Protein AF-A0A376YLM7-F1 (afdb_monomer)

Organism: Escherichia coli (NCBI:txid562)

InterPro domains:
  IPR045644 Protein of unknown function DUF6404 [PF19942] (1-57)

Radius of gyration: 19.27 Å; Cα contacts (8 Å, |Δi|>4): 22; chains: 1; bounding box: 37×37×52 Å

pLDDT: mean 76.45, std 13.15, range [55.5, 95.25]

Secondary structure (DSSP, 8-state):
--GGGTS-HHHHHHHHTT--PPPGGGS-HHHHHHHHHHHHHHHHHHHHIIIIIHHHHHHHSTT--

Foldseek 3Di:
DDPCVCAPVVNVVCVVVVNNDDPLVPDPPVVNCCVVVVVCVVVVVVVCCVPPVVVVCVVVVPVPD

Sequence (65 aa):
MWRSNYAPPLLRILWRLGIRLPPLPFMPFWQVTVLTGGLWGISWGCAMWFIYWGRQEWWQVRPLL

Solvent-accessible surface area (backbone atoms only — not comparable to full-atom values): 4005 Å² total; per-residue (Å²): 133,61,75,67,77,74,58,44,71,69,56,53,51,37,45,72,73,70,46,82,71,68,61,77,94,75,45,58,68,69,60,48,48,53,52,55,48,45,56,48,52,50,54,50,50,52,49,42,34,72,73,48,54,48,61,51,48,67,65,67,68,57,83,82,116

Structure (mmCIF, N/CA/C/O backbone):
data_AF-A0A376YLM7-F1
#
_entry.id   AF-A0A376YLM7-F1
#
loop_
_atom_site.group_PDB
_atom_site.id
_atom_site.type_symbol
_atom_site.label_atom_id
_atom_site.label_alt_id
_atom_site.label_comp_id
_atom_site.label_asym_id
_atom_site.label_entity_id
_atom_site.label_seq_id
_atom_site.pdbx_PDB_ins_code
_atom_site.Cartn_x
_atom_site.Cartn_y
_atom_site.Cartn_z
_atom_site.occupancy
_atom_site.B_iso_or_equiv
_atom_site.auth_seq_id
_atom_site.auth_comp_id
_atom_site.auth_asym_id
_atom_site.auth_atom_id
_atom_site.pdbx_PDB_model_num
ATOM 1 N N . MET A 1 1 ? -2.517 15.444 20.813 1.00 59.56 1 MET A N 1
ATOM 2 C CA . MET A 1 1 ? -2.445 15.062 19.382 1.00 59.56 1 MET A CA 1
ATOM 3 C C . MET A 1 1 ? -3.044 16.187 18.543 1.00 59.56 1 MET A C 1
ATOM 5 O O . MET A 1 1 ? -4.151 16.613 18.839 1.00 59.56 1 MET A O 1
ATOM 9 N N . TRP A 1 2 ? -2.306 16.728 17.569 1.00 56.34 2 TRP A N 1
ATOM 10 C CA . TRP A 1 2 ? -2.744 17.870 16.748 1.00 56.34 2 TRP A CA 1
ATOM 11 C C . TRP A 1 2 ? -3.890 17.475 15.798 1.00 56.34 2 TRP A C 1
ATOM 13 O O . TRP A 1 2 ? -3.904 16.358 15.284 1.00 56.34 2 TRP A O 1
ATOM 23 N N . ARG A 1 3 ? -4.844 18.377 15.5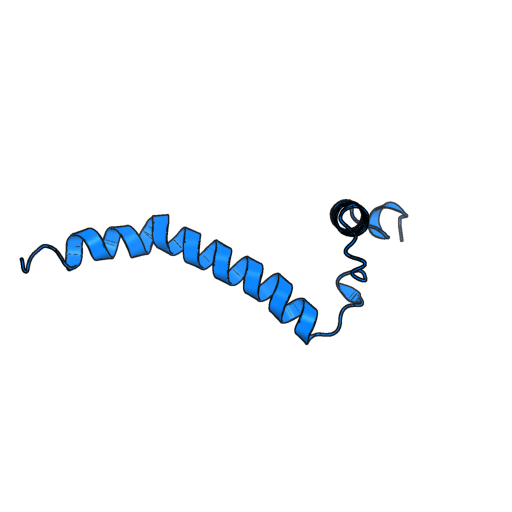29 1.00 56.47 3 ARG A N 1
ATOM 24 C CA . ARG A 1 3 ? -6.068 18.077 14.750 1.00 56.47 3 ARG A CA 1
ATOM 25 C C . ARG A 1 3 ? -5.784 17.623 13.307 1.00 56.47 3 ARG A C 1
ATOM 27 O O . ARG A 1 3 ? -6.553 16.834 12.763 1.00 56.47 3 ARG A O 1
ATOM 34 N N . SER A 1 4 ? -4.662 18.044 12.715 1.00 58.72 4 SER A N 1
ATOM 35 C CA . SER A 1 4 ? -4.218 17.564 11.392 1.00 58.72 4 SER A CA 1
ATOM 36 C C . SER A 1 4 ? -3.743 16.107 11.380 1.00 58.72 4 SER A C 1
ATOM 38 O O . SER A 1 4 ? -3.801 15.480 10.329 1.00 58.72 4 SER A O 1
ATOM 40 N N . ASN A 1 5 ? -3.351 15.535 12.526 1.00 61.12 5 ASN A N 1
ATOM 41 C CA . ASN A 1 5 ? -3.029 14.103 12.641 1.00 61.12 5 ASN A CA 1
ATOM 42 C C . ASN A 1 5 ? -4.279 13.220 12.786 1.00 61.12 5 ASN A C 1
ATOM 44 O O . ASN A 1 5 ? -4.184 12.004 12.672 1.00 61.12 5 ASN A O 1
ATOM 48 N N . TYR A 1 6 ? -5.449 13.819 13.038 1.00 57.97 6 TYR A N 1
ATOM 49 C CA . TYR A 1 6 ? -6.689 13.089 13.316 1.00 57.97 6 TYR A CA 1
ATOM 50 C C . TYR A 1 6 ? -7.394 12.589 12.044 1.00 57.97 6 TYR A C 1
ATOM 52 O O . TYR A 1 6 ? -8.115 11.598 12.073 1.00 57.97 6 TYR A O 1
ATOM 60 N N . ALA A 1 7 ? -7.193 13.276 10.919 1.00 62.25 7 ALA A N 1
ATOM 61 C CA . ALA A 1 7 ? -7.766 12.911 9.628 1.00 62.25 7 ALA A CA 1
ATOM 62 C C . ALA A 1 7 ? -6.795 13.335 8.519 1.00 62.25 7 ALA A C 1
ATOM 64 O O . ALA A 1 7 ? -6.928 14.454 8.004 1.00 62.25 7 ALA A O 1
ATOM 65 N N . PRO A 1 8 ? -5.801 12.491 8.178 1.00 69.94 8 PRO A N 1
ATOM 66 C CA . PRO A 1 8 ? -4.854 12.808 7.119 1.00 69.94 8 PRO A CA 1
ATOM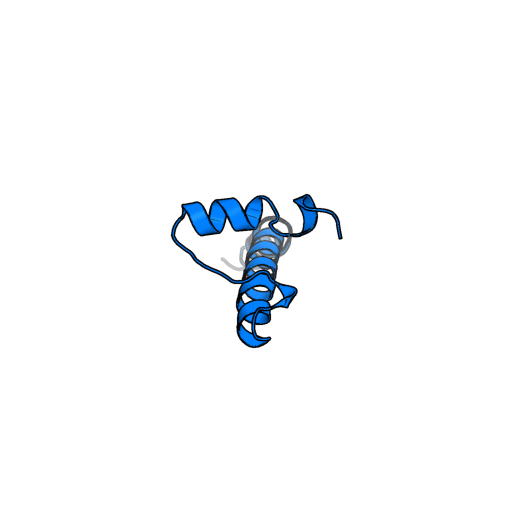 67 C C . PRO A 1 8 ? -5.608 13.135 5.817 1.00 69.94 8 PRO A C 1
ATOM 69 O O . PRO A 1 8 ? -6.679 12.573 5.576 1.00 69.94 8 PRO A O 1
ATOM 72 N N . PRO A 1 9 ? -5.097 14.046 4.970 1.00 73.94 9 PRO A N 1
ATOM 73 C CA . PRO A 1 9 ? -5.792 14.504 3.761 1.00 73.94 9 PRO A CA 1
ATOM 74 C C . PRO A 1 9 ? -6.219 13.349 2.845 1.00 73.94 9 PRO A C 1
ATOM 76 O O . PRO A 1 9 ? -7.301 13.396 2.263 1.00 73.94 9 PRO A O 1
ATOM 79 N N . LEU A 1 10 ? -5.434 12.270 2.817 1.00 72.31 10 LEU A N 1
ATOM 80 C CA . LEU A 1 10 ? -5.766 11.022 2.133 1.00 72.31 10 LEU A CA 1
ATOM 81 C C . LEU A 1 10 ? -7.089 10.407 2.628 1.00 72.31 10 LEU A C 1
ATOM 83 O O . LEU A 1 10 ? -7.924 10.008 1.823 1.00 72.31 10 LEU A O 1
ATOM 87 N N . LEU A 1 11 ? -7.319 10.399 3.945 1.00 72.00 11 LEU A N 1
ATOM 88 C CA . LEU A 1 11 ? -8.546 9.893 4.566 1.00 72.00 11 LEU A CA 1
ATOM 89 C C . LEU A 1 11 ? -9.764 10.732 4.158 1.00 72.00 11 LEU A C 1
ATOM 91 O O . LEU A 1 11 ? -10.828 10.199 3.863 1.00 72.00 11 LEU A O 1
ATOM 95 N N . ARG A 1 12 ? -9.593 12.060 4.087 1.00 73.25 12 ARG A N 1
ATOM 96 C CA . ARG A 1 12 ? -10.653 12.982 3.650 1.00 73.25 12 ARG A CA 1
ATOM 97 C C . ARG A 1 12 ? -11.021 12.781 2.181 1.00 73.25 12 ARG A C 1
ATOM 99 O O . ARG A 1 12 ? -12.196 12.882 1.840 1.00 73.25 12 ARG A O 1
ATOM 106 N N . ILE A 1 13 ? -10.038 12.500 1.324 1.00 78.12 13 ILE A N 1
ATOM 107 C CA . ILE A 1 13 ? -10.271 12.171 -0.090 1.00 78.12 13 ILE A CA 1
ATOM 108 C C . ILE A 1 13 ? -11.026 10.845 -0.202 1.00 78.12 13 ILE A C 1
ATOM 110 O O . ILE A 1 13 ? -12.028 10.776 -0.907 1.00 78.12 13 ILE A O 1
ATOM 114 N N . LEU A 1 14 ? -10.616 9.826 0.557 1.00 76.19 14 LEU A N 1
ATOM 115 C CA . LEU A 1 14 ? -11.285 8.525 0.579 1.00 76.19 14 LEU A CA 1
ATOM 116 C C . LEU A 1 14 ? -12.755 8.633 1.015 1.00 76.19 14 LEU A C 1
ATOM 118 O O . LEU A 1 14 ? -13.640 8.065 0.380 1.00 76.19 14 LEU A O 1
ATOM 122 N N . TRP A 1 15 ? -13.029 9.435 2.047 1.00 76.12 15 TRP A N 1
ATOM 123 C CA . TRP A 1 15 ? -14.390 9.696 2.518 1.00 76.12 15 TRP A CA 1
ATOM 124 C C . TRP A 1 15 ? -15.226 10.486 1.507 1.00 76.12 15 TRP A C 1
ATOM 126 O O . TRP A 1 15 ? -16.419 10.222 1.371 1.00 76.12 15 TRP A O 1
ATOM 136 N N . ARG A 1 16 ? -14.617 11.418 0.759 1.00 75.81 16 ARG A N 1
ATOM 137 C CA . ARG A 1 16 ? -15.283 12.115 -0.357 1.00 75.81 16 ARG A CA 1
ATOM 138 C C . ARG A 1 16 ? -15.604 11.189 -1.527 1.00 75.81 16 ARG A C 1
ATOM 140 O O . ARG A 1 16 ? -16.609 11.401 -2.191 1.00 75.81 16 ARG A O 1
ATOM 147 N N . LEU A 1 17 ? -14.797 10.153 -1.739 1.00 77.69 17 LEU A N 1
ATOM 148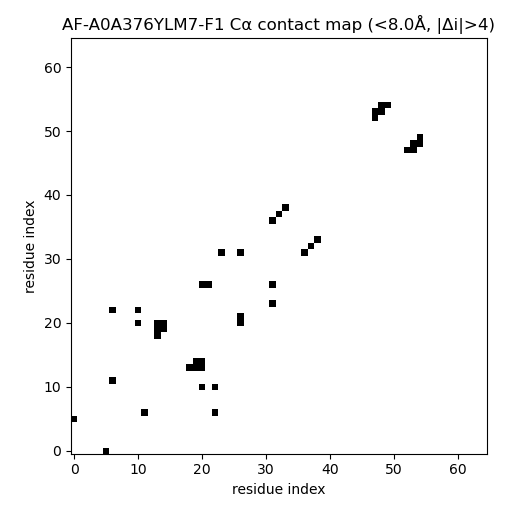 C CA . LEU A 1 17 ? -15.047 9.093 -2.719 1.00 77.69 17 LEU A CA 1
ATOM 149 C C . LEU A 1 17 ? -16.096 8.068 -2.235 1.00 77.69 17 LEU A C 1
ATOM 151 O O . LEU A 1 17 ? -16.320 7.062 -2.897 1.00 77.69 17 LEU A O 1
ATOM 155 N N . GLY A 1 18 ? -16.742 8.305 -1.084 1.00 78.31 18 GLY A N 1
ATOM 156 C CA . GLY A 1 18 ? -17.768 7.428 -0.506 1.00 78.31 18 GLY A CA 1
ATOM 157 C C . GLY A 1 18 ? -17.208 6.249 0.293 1.00 78.31 18 GLY A C 1
ATOM 158 O O . GLY A 1 18 ? -17.966 5.501 0.910 1.00 78.31 18 GLY A O 1
ATOM 159 N N . ILE A 1 19 ? -15.885 6.100 0.346 1.00 68.88 19 ILE A N 1
ATOM 160 C CA . ILE A 1 19 ? -15.229 4.969 0.990 1.00 68.88 19 ILE A CA 1
ATOM 161 C C . ILE A 1 19 ? -14.926 5.335 2.445 1.00 68.88 19 ILE A C 1
ATOM 163 O O . ILE A 1 19 ? -13.923 5.974 2.761 1.00 68.88 19 ILE A O 1
ATOM 167 N N . ARG A 1 20 ? -15.814 4.933 3.357 1.00 68.50 20 ARG A N 1
ATOM 168 C CA . ARG A 1 20 ? -15.701 5.190 4.803 1.00 68.50 20 ARG A CA 1
ATOM 169 C C . ARG A 1 20 ? -14.703 4.239 5.479 1.00 68.50 20 ARG A C 1
ATOM 171 O O . ARG A 1 20 ? -15.093 3.471 6.354 1.00 68.50 20 ARG A O 1
ATOM 178 N N . LEU A 1 21 ? -13.425 4.264 5.087 1.00 69.88 21 LEU A N 1
ATOM 179 C CA . LEU A 1 21 ? -12.415 3.510 5.839 1.00 69.88 21 LEU A CA 1
ATOM 180 C C . LEU A 1 21 ? -12.107 4.186 7.183 1.00 69.88 21 LEU A C 1
ATOM 182 O O . LEU A 1 21 ? -11.937 5.413 7.221 1.00 69.88 21 LEU A O 1
ATOM 186 N N . PRO A 1 22 ? -11.985 3.402 8.270 1.00 71.38 22 PRO A N 1
ATOM 187 C CA . PRO A 1 22 ? -11.401 3.888 9.510 1.00 71.38 22 PRO A CA 1
ATOM 188 C C . PRO A 1 22 ? -9.914 4.228 9.290 1.00 71.38 22 PRO A C 1
ATOM 190 O O . PRO A 1 22 ? -9.297 3.728 8.349 1.00 71.38 22 PRO A O 1
ATOM 193 N N . PRO A 1 23 ? -9.304 5.090 10.120 1.00 74.62 23 PRO A N 1
ATOM 194 C CA . PRO A 1 23 ? -7.885 5.409 9.992 1.00 74.62 23 PRO A CA 1
ATOM 195 C C . PRO A 1 23 ? -7.027 4.143 10.122 1.00 74.62 23 PRO A C 1
ATOM 197 O O . PRO A 1 23 ? -7.379 3.250 10.887 1.00 74.62 23 PRO A O 1
ATOM 200 N N . LEU A 1 24 ? -5.897 4.076 9.403 1.00 72.31 24 LEU A N 1
ATOM 201 C CA . LEU A 1 24 ? -5.029 2.883 9.3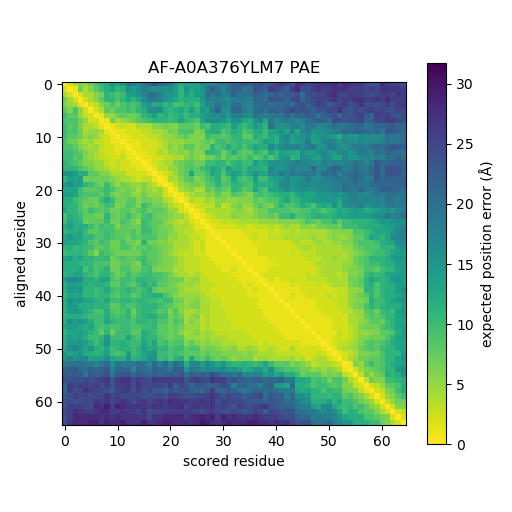31 1.00 72.31 24 LEU A CA 1
ATOM 202 C C . LEU A 1 24 ? -4.745 2.192 10.682 1.00 72.31 24 LEU A C 1
ATOM 204 O O . LEU A 1 24 ? -4.841 0.970 10.722 1.00 72.31 24 LEU A O 1
ATOM 208 N N . PRO A 1 25 ? -4.457 2.910 11.788 1.00 76.50 25 PRO A N 1
ATOM 209 C CA . PRO A 1 25 ? -4.209 2.280 13.090 1.00 76.50 25 PRO A CA 1
ATOM 210 C C . PRO A 1 25 ? -5.419 1.547 13.688 1.00 76.50 25 PRO A C 1
ATOM 212 O O . PRO A 1 25 ? -5.257 0.759 14.612 1.00 76.50 25 PRO A O 1
ATOM 215 N N . PHE A 1 26 ? -6.626 1.826 13.193 1.00 80.31 26 PHE A N 1
ATOM 216 C CA . PHE A 1 26 ? -7.886 1.244 13.657 1.00 80.31 26 PHE A CA 1
ATOM 217 C C . PHE A 1 26 ? -8.450 0.191 12.690 1.00 80.31 26 PHE A C 1
ATOM 219 O O . PHE A 1 26 ? -9.527 -0.347 12.940 1.00 80.31 26 PHE A O 1
ATOM 226 N N . MET A 1 27 ? -7.766 -0.098 11.576 1.00 82.31 27 MET A N 1
ATOM 227 C CA . MET A 1 27 ? -8.163 -1.178 10.671 1.00 82.31 27 MET A CA 1
ATOM 228 C C . MET A 1 27 ? -7.739 -2.546 11.237 1.00 82.31 27 MET A C 1
ATOM 230 O O . MET A 1 27 ? -6.646 -2.664 11.793 1.00 82.31 27 MET A O 1
ATOM 234 N N . PRO A 1 28 ? -8.548 -3.609 11.061 1.00 86.69 28 PRO A N 1
ATOM 235 C CA . PRO A 1 28 ? -8.120 -4.971 11.352 1.00 86.69 28 PRO A CA 1
ATOM 236 C C . PRO A 1 28 ? -6.907 -5.347 10.498 1.00 86.69 28 PRO A C 1
ATOM 238 O O . PRO A 1 28 ? -6.794 -4.940 9.339 1.00 86.69 28 PRO A O 1
ATOM 241 N N . PHE A 1 29 ? -6.031 -6.179 11.066 1.00 85.31 29 PHE A N 1
ATOM 242 C CA . PHE A 1 29 ? -4.753 -6.573 10.466 1.00 85.31 29 PHE A CA 1
ATOM 243 C C . PHE A 1 29 ? -4.878 -6.970 8.988 1.00 85.31 29 PHE A C 1
ATOM 245 O O . PHE A 1 29 ? -4.157 -6.433 8.155 1.00 85.31 29 PHE A O 1
ATOM 252 N N . TRP A 1 30 ? -5.853 -7.817 8.639 1.00 84.62 30 TRP A N 1
ATOM 253 C CA . TRP A 1 30 ? -6.029 -8.295 7.264 1.00 84.62 30 TRP A CA 1
ATOM 254 C C . TRP A 1 30 ? -6.291 -7.166 6.256 1.00 84.62 30 TRP A C 1
ATOM 256 O O . TRP A 1 30 ? -5.769 -7.213 5.145 1.00 84.62 30 TRP A O 1
ATOM 266 N N . GLN A 1 31 ? -7.059 -6.135 6.635 1.00 85.50 31 GLN A N 1
ATOM 267 C CA . GLN A 1 31 ? -7.352 -5.006 5.747 1.00 85.50 31 GLN A CA 1
ATOM 268 C C . GLN A 1 31 ? -6.091 -4.200 5.488 1.00 85.50 31 GLN A C 1
ATOM 270 O O . GLN A 1 31 ? -5.811 -3.865 4.341 1.00 85.50 31 GLN A O 1
ATOM 275 N N . VAL A 1 32 ? -5.310 -3.941 6.541 1.00 87.69 32 VAL A N 1
ATOM 276 C CA . VAL A 1 32 ? -4.027 -3.245 6.422 1.00 87.69 32 VAL A CA 1
ATOM 277 C C . VAL A 1 32 ? -3.081 -4.045 5.538 1.00 87.69 32 VAL A C 1
ATOM 279 O O . VAL A 1 32 ? -2.555 -3.488 4.584 1.00 87.69 32 VAL A O 1
ATOM 282 N N . THR A 1 33 ? -2.918 -5.345 5.793 1.00 89.56 33 THR A N 1
ATOM 283 C CA . THR A 1 33 ? -2.024 -6.220 5.025 1.00 89.56 33 THR A CA 1
ATOM 284 C C . THR A 1 33 ? -2.387 -6.262 3.544 1.00 89.56 33 THR A C 1
ATOM 286 O O . THR A 1 33 ? -1.502 -6.135 2.703 1.00 89.56 33 THR A O 1
ATOM 289 N N . VAL A 1 34 ? -3.671 -6.405 3.205 1.00 90.56 34 VAL A N 1
ATOM 290 C CA . VAL A 1 34 ? -4.115 -6.440 1.803 1.00 90.56 34 VAL A CA 1
ATOM 291 C C . VAL A 1 34 ? -3.945 -5.075 1.135 1.00 90.56 34 VAL A C 1
ATOM 293 O O . VAL A 1 34 ? -3.441 -5.009 0.017 1.00 90.56 34 VAL A O 1
ATOM 296 N N . LEU A 1 35 ? -4.314 -3.981 1.809 1.00 88.19 35 LEU A N 1
ATOM 297 C CA . LEU A 1 35 ? -4.197 -2.631 1.250 1.00 88.19 35 LEU A CA 1
ATOM 298 C C . LEU A 1 35 ? -2.742 -2.216 1.056 1.00 88.19 35 LEU A C 1
ATOM 300 O O . LEU A 1 35 ? -2.343 -1.876 -0.053 1.00 88.19 35 LEU A O 1
ATOM 304 N N . THR A 1 36 ? -1.941 -2.219 2.120 1.00 89.12 36 THR A N 1
ATOM 305 C CA . THR A 1 36 ? -0.562 -1.722 2.059 1.00 89.12 36 THR A CA 1
ATOM 306 C C . THR A 1 36 ? 0.347 -2.711 1.344 1.00 89.12 36 THR A C 1
ATOM 308 O O . THR A 1 36 ? 1.143 -2.298 0.503 1.00 89.12 36 THR A O 1
ATOM 311 N N . GLY A 1 37 ? 0.185 -4.010 1.611 1.00 92.69 37 GLY A N 1
ATOM 312 C CA . GLY A 1 37 ? 0.939 -5.073 0.955 1.00 92.69 37 GLY A CA 1
ATOM 313 C C . GLY A 1 37 ? 0.597 -5.201 -0.525 1.00 92.69 37 GLY A C 1
ATOM 314 O O . GLY A 1 37 ? 1.505 -5.329 -1.338 1.00 92.69 37 GLY A O 1
ATOM 315 N N . GLY A 1 38 ? -0.681 -5.093 -0.899 1.00 93.75 38 GLY A N 1
ATOM 316 C CA . GLY A 1 38 ? -1.107 -5.101 -2.299 1.00 93.75 38 GLY A CA 1
ATOM 317 C C . GLY A 1 38 ? -0.608 -3.877 -3.062 1.00 93.75 38 GLY A C 1
ATOM 318 O O . GLY A 1 38 ? 0.012 -4.025 -4.113 1.00 93.75 38 GLY A O 1
ATOM 319 N N . LEU A 1 39 ? -0.804 -2.670 -2.516 1.00 92.19 39 LEU A N 1
ATOM 320 C CA . LEU A 1 39 ? -0.307 -1.438 -3.137 1.00 92.19 39 LEU A CA 1
ATOM 321 C C . LEU A 1 39 ? 1.214 -1.475 -3.320 1.00 92.19 39 LEU A C 1
ATOM 323 O O . LEU A 1 39 ? 1.705 -1.192 -4.413 1.00 92.19 39 LEU A O 1
ATOM 327 N N . TRP A 1 40 ? 1.961 -1.849 -2.279 1.00 93.94 40 TRP A N 1
ATOM 328 C CA . TRP A 1 40 ? 3.418 -1.938 -2.348 1.00 93.94 40 TRP A CA 1
ATOM 329 C C . TRP A 1 40 ? 3.883 -3.048 -3.292 1.00 93.94 40 TRP A C 1
ATOM 331 O O . TRP A 1 40 ? 4.689 -2.797 -4.179 1.00 93.94 40 TRP A O 1
ATOM 341 N N . GLY A 1 41 ? 3.346 -4.258 -3.146 1.00 95.25 41 GLY A N 1
ATOM 342 C CA . GLY A 1 41 ? 3.730 -5.412 -3.955 1.00 95.25 41 GLY A CA 1
ATOM 343 C C . GLY A 1 41 ? 3.477 -5.196 -5.446 1.00 95.25 41 GLY A C 1
ATOM 344 O O . GLY A 1 41 ? 4.364 -5.461 -6.253 1.00 95.25 41 GLY A O 1
ATOM 345 N N . ILE A 1 42 ? 2.310 -4.655 -5.814 1.00 95.06 42 ILE A N 1
ATOM 346 C CA . ILE A 1 42 ? 1.976 -4.356 -7.214 1.00 95.06 42 ILE A CA 1
ATOM 347 C C . ILE A 1 42 ? 2.857 -3.223 -7.741 1.00 95.06 42 ILE A C 1
ATOM 349 O O . ILE A 1 42 ? 3.471 -3.376 -8.792 1.00 95.06 42 ILE A O 1
ATOM 353 N N . SER A 1 43 ? 2.958 -2.099 -7.023 1.00 95.12 43 SER A N 1
ATOM 354 C CA . SER A 1 43 ? 3.757 -0.953 -7.487 1.00 95.12 43 SER A CA 1
ATOM 355 C C . SER A 1 43 ? 5.238 -1.303 -7.644 1.00 95.12 43 SER A C 1
ATOM 357 O O . SER A 1 43 ? 5.838 -0.979 -8.670 1.00 95.12 43 SER A O 1
ATOM 359 N N . TRP A 1 44 ? 5.810 -2.023 -6.678 1.00 94.44 44 TRP A N 1
ATOM 360 C CA . TRP A 1 44 ? 7.189 -2.494 -6.730 1.00 94.44 44 TRP A CA 1
ATOM 361 C C . TRP A 1 44 ? 7.400 -3.542 -7.821 1.00 94.44 44 TRP A C 1
ATOM 363 O O . TRP A 1 44 ? 8.357 -3.441 -8.586 1.00 94.44 44 TRP A O 1
ATOM 373 N N . GLY A 1 45 ? 6.496 -4.518 -7.933 1.00 94.12 45 GLY A N 1
ATOM 374 C CA . GLY A 1 45 ? 6.541 -5.538 -8.977 1.00 94.12 45 GLY A CA 1
ATOM 375 C C . GLY A 1 45 ? 6.491 -4.925 -10.376 1.00 94.12 45 GLY A C 1
ATOM 376 O O . GLY A 1 45 ? 7.321 -5.257 -11.217 1.00 94.12 45 GLY A O 1
ATOM 377 N N . CYS A 1 46 ? 5.596 -3.960 -10.604 1.00 93.69 46 CYS A N 1
ATOM 378 C CA . CYS A 1 46 ? 5.540 -3.200 -11.851 1.00 93.69 46 CYS A CA 1
ATOM 379 C C . CYS A 1 46 ? 6.833 -2.412 -12.098 1.00 93.69 46 CYS A C 1
ATOM 381 O O . CYS A 1 46 ? 7.370 -2.459 -13.202 1.00 93.69 46 CYS A O 1
ATOM 383 N N . ALA A 1 47 ? 7.364 -1.712 -11.091 1.00 93.50 47 ALA A N 1
ATOM 384 C CA . ALA A 1 47 ? 8.616 -0.971 -11.231 1.00 93.50 47 ALA A CA 1
ATOM 385 C C . ALA A 1 47 ? 9.781 -1.896 -11.620 1.00 93.50 47 ALA A C 1
ATOM 387 O O . ALA A 1 47 ? 10.512 -1.607 -12.566 1.00 93.50 47 ALA A O 1
ATOM 388 N N . MET A 1 48 ? 9.919 -3.037 -10.945 1.00 92.81 48 MET A N 1
ATOM 389 C CA . MET A 1 48 ? 10.948 -4.03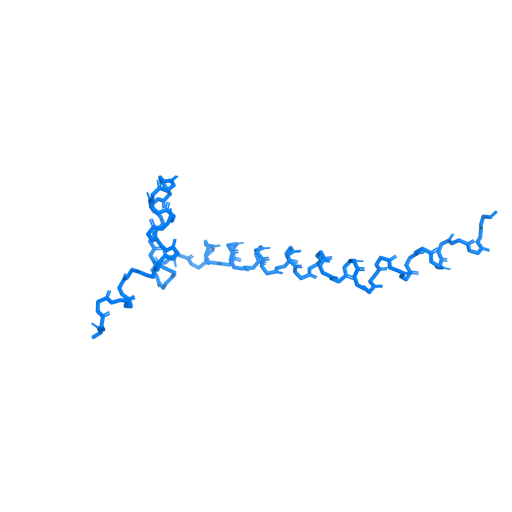2 -11.247 1.00 92.81 48 MET A CA 1
ATOM 390 C C . MET A 1 48 ? 10.768 -4.654 -12.626 1.00 92.81 48 MET A C 1
ATOM 392 O O . MET A 1 48 ? 11.754 -4.822 -13.344 1.00 92.81 48 MET A O 1
ATOM 396 N N . TRP A 1 49 ? 9.527 -4.911 -13.037 1.00 89.19 49 TRP A N 1
ATOM 397 C CA . TRP A 1 49 ? 9.215 -5.364 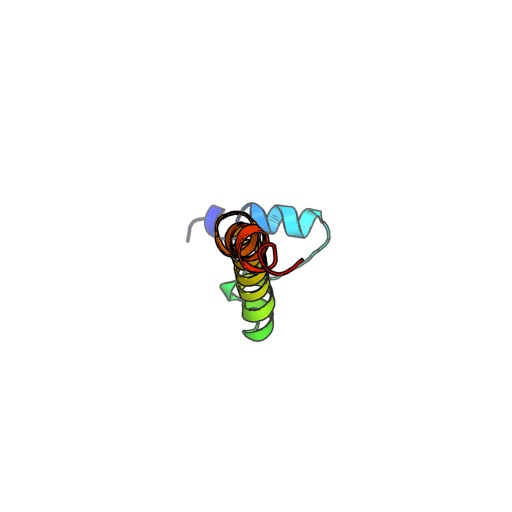-14.386 1.00 89.19 49 TRP A CA 1
ATOM 398 C C . TRP A 1 49 ? 9.691 -4.362 -15.443 1.00 89.19 49 TRP A C 1
ATOM 400 O O . TRP A 1 49 ? 10.414 -4.733 -16.357 1.00 89.19 49 TRP A O 1
ATOM 410 N N . PHE A 1 50 ? 9.382 -3.071 -15.315 1.00 87.75 50 PHE A N 1
ATOM 411 C CA . PHE A 1 50 ? 9.775 -2.090 -16.336 1.00 87.75 50 PHE A CA 1
ATOM 412 C C . PHE A 1 50 ? 11.260 -1.701 -16.303 1.00 87.75 50 PHE A C 1
ATOM 414 O O . PHE A 1 50 ? 11.831 -1.372 -17.345 1.00 87.75 50 PHE A O 1
ATOM 421 N N . ILE A 1 51 ? 11.894 -1.712 -15.128 1.00 88.19 51 ILE A N 1
ATOM 422 C CA . ILE A 1 51 ? 13.264 -1.208 -14.954 1.00 88.19 51 ILE A CA 1
ATOM 423 C C . ILE A 1 51 ? 14.303 -2.318 -15.134 1.00 88.19 51 ILE A C 1
ATOM 425 O O . ILE A 1 51 ? 15.357 -2.068 -15.723 1.00 88.19 51 ILE A O 1
ATOM 429 N N . TYR A 1 52 ? 14.024 -3.524 -14.636 1.00 83.75 52 TYR A N 1
ATOM 430 C CA . TYR A 1 52 ? 15.036 -4.566 -14.473 1.00 83.75 52 TYR 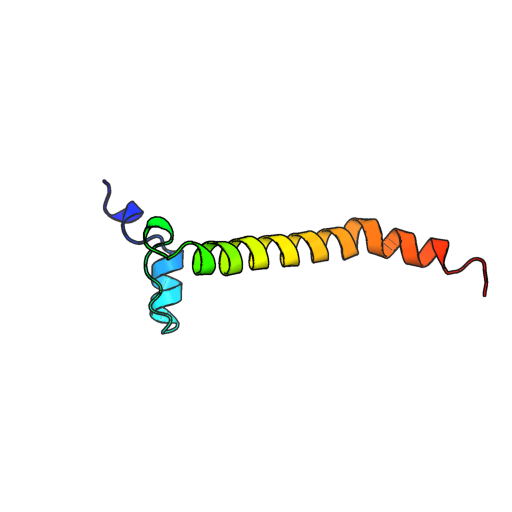A CA 1
ATOM 431 C C . TYR A 1 52 ? 14.646 -5.887 -15.148 1.00 83.75 52 TYR A C 1
ATOM 433 O O . TYR A 1 52 ? 15.290 -6.282 -16.120 1.00 83.75 52 TYR A O 1
ATOM 441 N N . TRP A 1 53 ? 13.571 -6.540 -14.697 1.00 81.81 53 TRP A N 1
ATOM 442 C CA . TRP A 1 53 ? 13.187 -7.877 -15.167 1.00 81.81 53 TRP A CA 1
ATOM 443 C C . TRP A 1 53 ? 12.753 -7.882 -16.629 1.00 81.81 53 TRP A C 1
ATOM 445 O O . TRP A 1 53 ? 13.250 -8.699 -17.397 1.00 81.81 53 TRP A O 1
ATOM 455 N N . GLY A 1 54 ? 11.942 -6.904 -17.037 1.00 71.31 54 GLY A N 1
ATOM 456 C CA . GLY A 1 54 ? 11.443 -6.767 -18.401 1.00 71.31 54 GLY A CA 1
ATOM 457 C C . GLY A 1 54 ? 12.562 -6.696 -19.419 1.00 71.31 54 GLY A C 1
ATOM 458 O O . GLY A 1 54 ? 12.560 -7.407 -20.412 1.00 71.31 54 GLY A O 1
ATOM 459 N N . ARG A 1 55 ? 13.595 -5.891 -19.163 1.00 64.25 55 ARG A N 1
ATOM 460 C CA . ARG A 1 55 ? 14.737 -5.772 -20.079 1.00 64.25 55 ARG A CA 1
ATOM 461 C C . ARG A 1 55 ? 15.561 -7.059 -20.166 1.00 64.25 55 ARG A C 1
ATOM 463 O O . ARG A 1 55 ? 16.134 -7.331 -21.217 1.00 64.25 55 ARG A O 1
ATOM 470 N N . GLN A 1 56 ? 15.633 -7.820 -19.079 1.00 62.47 56 GLN A N 1
ATOM 471 C CA . GLN A 1 56 ? 16.414 -9.049 -19.001 1.00 62.47 56 GLN A CA 1
ATOM 472 C C . GLN A 1 56 ? 15.789 -10.174 -19.839 1.00 62.47 56 GLN A C 1
ATOM 474 O O . GLN A 1 56 ? 16.510 -10.883 -20.538 1.00 62.47 56 GLN A O 1
ATOM 479 N N . GLU A 1 57 ? 14.460 -10.284 -19.862 1.00 57.09 57 GLU A N 1
ATOM 480 C CA . GLU A 1 57 ? 13.751 -11.262 -20.693 1.00 57.09 57 GLU A CA 1
ATOM 481 C C . GLU A 1 57 ? 13.862 -10.949 -22.197 1.00 57.09 57 GLU A C 1
ATOM 483 O O . GLU A 1 57 ? 14.268 -11.835 -22.944 1.00 57.09 57 GLU A O 1
ATOM 488 N N . TRP A 1 58 ? 13.678 -9.703 -22.667 1.00 55.59 58 TRP A N 1
ATOM 489 C CA . TRP A 1 58 ? 13.812 -9.377 -24.109 1.00 55.59 58 TRP A CA 1
ATOM 490 C C . TRP A 1 58 ? 15.152 -9.802 -24.734 1.00 55.59 58 TRP A C 1
ATOM 492 O O . TRP A 1 58 ? 15.181 -10.170 -25.909 1.00 55.59 58 TRP A O 1
ATOM 502 N N . TRP A 1 59 ? 16.249 -9.767 -23.971 1.00 55.50 59 TRP A N 1
ATOM 503 C CA . TRP A 1 59 ? 17.578 -10.160 -24.451 1.00 55.50 59 TRP A CA 1
ATOM 504 C C . TRP A 1 59 ? 17.921 -11.636 -24.210 1.00 55.50 59 TRP A C 1
ATOM 506 O O . TRP A 1 59 ? 18.762 -12.168 -24.929 1.00 55.50 59 TRP A O 1
ATOM 516 N N . GLN A 1 60 ? 17.278 -12.315 -23.251 1.00 57.06 60 GLN A N 1
ATOM 517 C CA . GLN A 1 60 ? 17.557 -13.727 -22.951 1.00 57.06 60 GLN A CA 1
ATOM 518 C C . GLN A 1 60 ? 16.642 -14.733 -23.662 1.00 57.06 60 GLN A C 1
ATOM 520 O O . GLN A 1 60 ? 17.098 -15.845 -23.913 1.00 57.06 60 GLN A O 1
ATOM 525 N N . VAL A 1 61 ? 15.406 -14.379 -24.050 1.00 59.88 61 VAL A N 1
ATOM 526 C CA . VAL A 1 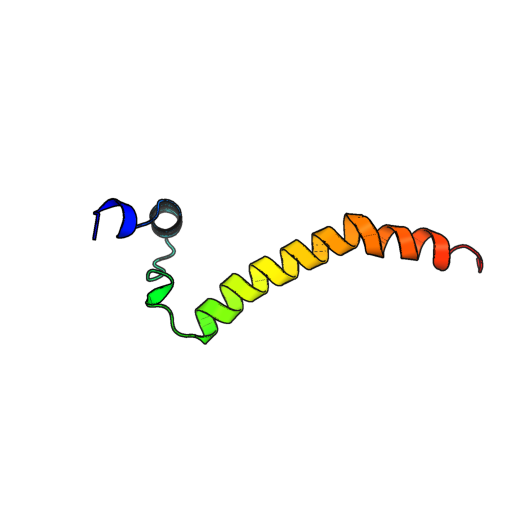61 ? 14.540 -15.278 -24.857 1.00 59.88 61 VAL A CA 1
ATOM 527 C C . VAL A 1 61 ? 14.727 -15.136 -26.373 1.00 59.88 61 VAL A C 1
ATOM 529 O O . VAL A 1 61 ? 14.246 -15.977 -27.125 1.00 59.88 61 VAL A O 1
ATOM 532 N N . ARG A 1 62 ? 15.453 -14.114 -26.848 1.00 57.50 62 ARG A N 1
ATOM 533 C CA . ARG A 1 62 ? 15.705 -13.858 -28.282 1.00 57.50 62 ARG A CA 1
ATOM 534 C C . ARG A 1 62 ? 16.970 -14.447 -28.945 1.00 57.50 62 ARG A C 1
ATOM 536 O O . ARG A 1 62 ? 17.082 -14.255 -30.149 1.00 57.50 62 ARG A O 1
ATOM 543 N N . PRO A 1 63 ? 17.912 -15.148 -28.285 1.00 58.31 63 PRO A N 1
ATOM 544 C CA . PRO A 1 63 ? 18.997 -15.824 -29.001 1.00 58.31 63 PRO A CA 1
ATOM 545 C C . PRO A 1 63 ? 18.630 -17.238 -29.497 1.00 58.31 63 PRO A C 1
ATOM 547 O O . PRO A 1 63 ? 19.491 -17.910 -30.056 1.00 58.31 63 PRO A O 1
ATOM 550 N N . LEU A 1 64 ? 17.392 -17.708 -29.281 1.00 67.31 64 LEU A N 1
ATOM 551 C CA . LEU A 1 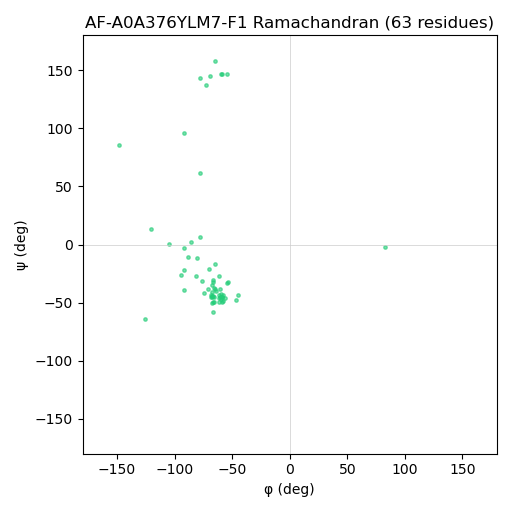64 ? 16.944 -19.071 -29.624 1.00 67.31 64 LEU A CA 1
ATOM 552 C C . LEU A 1 64 ? 15.752 -19.123 -30.610 1.00 67.31 64 LEU A C 1
ATOM 554 O O . LEU A 1 64 ? 15.154 -20.185 -30.778 1.00 67.31 64 LEU A O 1
ATOM 558 N N . LEU A 1 65 ? 15.419 -18.003 -31.262 1.00 57.44 65 LEU A N 1
ATOM 559 C CA . LEU A 1 65 ? 14.526 -17.912 -32.429 1.00 57.44 65 LEU A CA 1
ATOM 560 C C . LEU A 1 65 ? 15.293 -17.270 -33.585 1.00 57.44 65 LEU A C 1
ATOM 562 O O . LEU A 1 65 ? 15.081 -17.706 -34.735 1.00 57.44 65 LEU A O 1
#

Mean predicted aligned error: 11.24 Å